Protein AF-A0A1Y1MGU6-F1 (afdb_monomer)

Sequence (145 aa):
DRLLHSDASDPLSEHLVSMKGKQWKDARLQLSPAFTKMKMKMMFPTICKYTDELLYILHRRETNEVDIHELLARAAIDMFGSCALGLECSSLKDPNSKIAHCIKQFFHSSSFLDLFIRLISVTCPNLLAKMKLRSIPKPVADFFL

Nearest PDB structures (foldseek):
  5veu-assembly5_E  TM=7.705E-01  e=1.290E-03  Homo sapiens
  5jqu-assembly1_B  TM=5.961E-01  e=3.628E-02  Priestia megaterium NBRC 15308 = ATCC 14581
  4y8w-assembly2_B  TM=6.799E-01  e=1.764E+00  Homo sapiens
  2z36-assembly1_A  TM=6.574E-01  e=2.886E+00  Nonomuraea recticatena

Foldseek 3Di:
DAQFADAPLAPVSPDLRHDDDPVNVVVCVVCVVCVDPVNVVVLVVLLVVLVVVLVVVVVPDPDPDDPPVLLVLQSVQQSCCCSPVVDRQVCNVPVVRLSSVLVCQQVDDPDPVLVVLSVCSRVPVVVCNVVSDYNGDPSNVVVVD

Secondary structure (DSSP, 8-state):
--S----TT-GGG-STTT--HHHHHHHHHHHGGGGSHHHHHHHHHHHHHHHHHHHHHHHT-S-S---HHHHHHHHHHHHHIIIII-----TTT-TT-HHHHHHHHHH---SHHHHHHHHHHHH-HHHHHHHT--SS-HHHHHHH-

pLDDT: mean 85.81, std 7.72, range [60.5, 96.69]

Solvent-accessible surface area (backbone atoms only — not comparable to full-atom values): 8511 Å² total; per-residue (Å²): 144,64,69,44,56,59,40,94,81,27,77,82,40,65,38,78,77,26,47,57,74,66,65,24,52,56,56,46,64,70,52,50,72,68,70,33,73,67,48,49,59,69,41,44,63,55,48,49,54,46,51,53,51,50,50,53,55,60,75,66,50,91,62,95,76,74,67,60,68,63,52,50,50,22,38,50,50,29,38,45,31,36,69,78,69,70,36,86,60,53,24,67,82,37,88,80,24,68,66,54,53,38,52,49,54,72,73,46,67,91,41,73,66,53,47,50,46,47,51,38,40,53,75,43,46,72,57,39,61,72,68,64,61,63,78,68,58,64,75,48,49,68,72,80,108

Mean predicted aligned error: 6.32 Å

Organism: Photinus pyralis (NCBI:txid7054)

InterPro domains:
  IPR001128 Cytochrome P450 [PF00067] (9-135)
  IPR002402 Cytochrome P450, E-class, group II [PR00464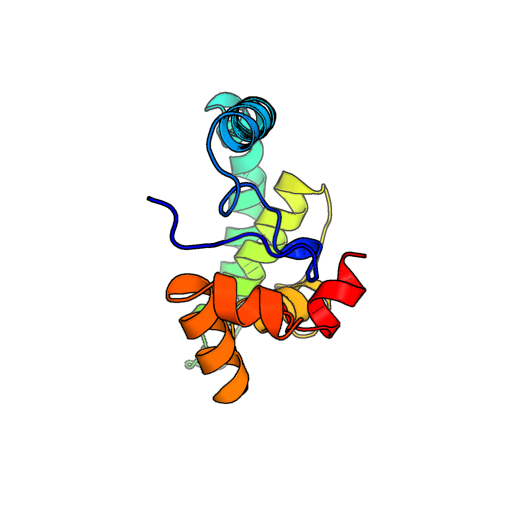] (21-41)
  IPR002402 Cytochrome P450, E-class, group II [PR00464] (74-92)
  IPR036396 Cytochrome P450 superfamily [G3DSA:1.10.630.10] (2-145)
  IPR036396 Cytochrome P450 superfamily [SSF48264] (10-134)
  IPR050476 Insect Cytochrome P450 Detoxification [PTHR24292] (6-144)

Radius of gyration: 18.16 Å; Cα contacts (8 Å, |Δi|>4): 121; chains: 1; bounding box: 45×30×48 Å

Structure (mmCIF, N/CA/C/O backbone):
data_AF-A0A1Y1MGU6-F1
#
_entry.id   AF-A0A1Y1MGU6-F1
#
loop_
_atom_site.group_PDB
_atom_site.id
_atom_site.type_symbol
_atom_site.label_atom_id
_atom_site.label_alt_id
_atom_site.label_comp_id
_atom_site.label_asym_id
_atom_site.label_entity_id
_atom_site.label_seq_id
_atom_site.pdbx_PDB_ins_code
_atom_site.Cartn_x
_atom_site.Cartn_y
_atom_site.Cartn_z
_atom_site.occupancy
_atom_site.B_iso_or_equiv
_atom_site.auth_seq_id
_atom_site.auth_comp_id
_atom_site.auth_asym_id
_atom_site.auth_atom_id
_atom_site.pdbx_PDB_model_num
ATOM 1 N N . ASP A 1 1 ? -20.078 8.573 8.459 1.00 60.50 1 ASP A N 1
ATOM 2 C CA . ASP A 1 1 ? -18.691 9.052 8.260 1.00 60.50 1 ASP A CA 1
ATOM 3 C C . ASP A 1 1 ? -17.657 8.034 7.798 1.00 60.50 1 ASP A C 1
ATOM 5 O O . ASP A 1 1 ? -16.566 8.453 7.439 1.00 60.50 1 ASP A O 1
ATOM 9 N N . ARG A 1 2 ? -17.938 6.724 7.742 1.00 67.12 2 ARG A N 1
ATOM 10 C CA . ARG A 1 2 ? -17.016 5.748 7.128 1.00 67.12 2 ARG A CA 1
ATOM 11 C C . ARG A 1 2 ? -17.731 4.994 6.025 1.00 67.12 2 ARG A C 1
ATOM 13 O O . ARG A 1 2 ? -18.830 4.520 6.278 1.00 67.12 2 ARG A O 1
ATOM 20 N N . LEU A 1 3 ? -17.104 4.921 4.852 1.00 69.62 3 LEU A N 1
ATOM 21 C CA . LEU A 1 3 ? -17.640 4.247 3.665 1.00 69.62 3 LEU A CA 1
ATOM 22 C C . LEU A 1 3 ? -17.641 2.717 3.817 1.00 69.62 3 LEU A C 1
ATOM 24 O O . LEU A 1 3 ? -18.520 2.060 3.284 1.00 69.62 3 LEU A O 1
ATOM 28 N N . LEU A 1 4 ? -16.684 2.150 4.560 1.00 78.06 4 LEU A N 1
ATOM 29 C CA . LEU A 1 4 ? -16.570 0.705 4.773 1.00 78.06 4 LEU A CA 1
ATOM 30 C C . LEU A 1 4 ? -17.090 0.303 6.157 1.00 78.06 4 LEU A C 1
ATOM 32 O O . LEU A 1 4 ? -16.867 1.007 7.148 1.00 78.06 4 LEU A O 1
ATOM 36 N N . HIS A 1 5 ? -17.757 -0.847 6.216 1.00 78.44 5 HIS A N 1
ATOM 37 C CA . HIS A 1 5 ? -18.347 -1.420 7.422 1.00 78.44 5 HIS A CA 1
ATOM 38 C C . HIS A 1 5 ? -17.716 -2.782 7.734 1.00 78.44 5 HIS A C 1
ATOM 40 O O . HIS A 1 5 ? -17.408 -3.536 6.818 1.00 78.44 5 HIS A O 1
ATOM 46 N N . SER A 1 6 ? -17.517 -3.066 9.024 1.00 78.06 6 SER A N 1
ATOM 47 C CA . SER A 1 6 ? -17.100 -4.390 9.503 1.00 78.06 6 SER A CA 1
ATOM 48 C C . SER A 1 6 ? -18.322 -5.306 9.613 1.00 78.06 6 SER A C 1
ATOM 50 O O . SER A 1 6 ? -19.384 -4.867 10.070 1.00 78.06 6 SER A O 1
ATOM 52 N N . ASP A 1 7 ? -18.162 -6.553 9.185 1.00 76.81 7 ASP A N 1
ATOM 53 C CA . ASP A 1 7 ? -19.134 -7.639 9.264 1.00 76.81 7 ASP A CA 1
ATOM 54 C C . ASP A 1 7 ? -18.514 -8.804 10.047 1.00 76.81 7 ASP A C 1
ATOM 56 O O . ASP A 1 7 ? -17.469 -9.335 9.681 1.00 76.81 7 ASP A O 1
ATOM 60 N N . ALA A 1 8 ? -19.183 -9.246 11.113 1.00 75.44 8 ALA A N 1
ATOM 61 C CA . ALA A 1 8 ? -18.712 -10.348 11.952 1.00 75.44 8 ALA A CA 1
ATOM 62 C C . ALA A 1 8 ? -18.589 -11.690 11.198 1.00 75.44 8 ALA A C 1
ATOM 64 O O . ALA A 1 8 ? -17.894 -12.594 11.660 1.00 75.44 8 ALA A O 1
ATOM 65 N N . SER A 1 9 ? -19.269 -11.847 10.058 1.00 76.06 9 SER A N 1
ATOM 66 C CA . SER A 1 9 ? -19.172 -13.036 9.201 1.00 76.06 9 SER A CA 1
ATOM 67 C C . SER A 1 9 ? -17.959 -13.028 8.252 1.00 76.06 9 SER A C 1
ATOM 69 O O . SER A 1 9 ? -17.650 -14.061 7.640 1.00 76.06 9 SER A O 1
ATOM 71 N N . ASP A 1 10 ? -17.250 -11.896 8.166 1.00 80.12 10 ASP A N 1
ATOM 72 C CA . ASP A 1 10 ? -16.070 -11.675 7.329 1.00 80.12 10 ASP A CA 1
ATOM 73 C C . ASP A 1 10 ? -14.908 -11.106 8.175 1.00 80.12 10 ASP A C 1
ATOM 75 O O . ASP A 1 10 ? -14.802 -9.888 8.343 1.00 80.12 10 ASP A O 1
ATOM 79 N N . PRO A 1 11 ? -14.016 -11.962 8.714 1.00 82.19 11 PRO A N 1
ATOM 80 C CA . PRO A 1 11 ? -12.959 -11.538 9.637 1.00 82.19 11 PRO A CA 1
ATOM 81 C C . PRO A 1 11 ? -12.015 -10.467 9.075 1.00 82.19 11 PRO A C 1
ATOM 83 O O . PRO A 1 11 ? -11.516 -9.632 9.823 1.00 82.19 11 PRO A O 1
ATOM 86 N N . LEU A 1 12 ? -11.784 -10.456 7.758 1.00 86.00 12 LEU A N 1
ATOM 87 C CA . LEU A 1 12 ? -10.896 -9.479 7.120 1.00 86.00 12 LEU A CA 1
ATOM 88 C C . LEU A 1 12 ? -11.571 -8.122 6.869 1.00 86.00 12 LEU A C 1
ATOM 90 O O . LEU A 1 12 ? -10.894 -7.155 6.512 1.00 86.00 12 LEU A O 1
ATOM 94 N N . SER A 1 13 ? -12.890 -8.025 7.062 1.00 85.06 13 SER A N 1
ATOM 95 C CA . SER A 1 13 ? -13.621 -6.758 6.952 1.00 85.06 13 SER A CA 1
ATOM 96 C C . SER A 1 13 ? -13.328 -5.808 8.120 1.00 85.06 13 SER A C 1
ATOM 98 O O . SER A 1 13 ? -13.554 -4.596 8.016 1.00 85.06 13 SER A O 1
ATOM 100 N N . GLU A 1 14 ? -12.786 -6.326 9.227 1.00 87.50 14 GLU A N 1
ATOM 101 C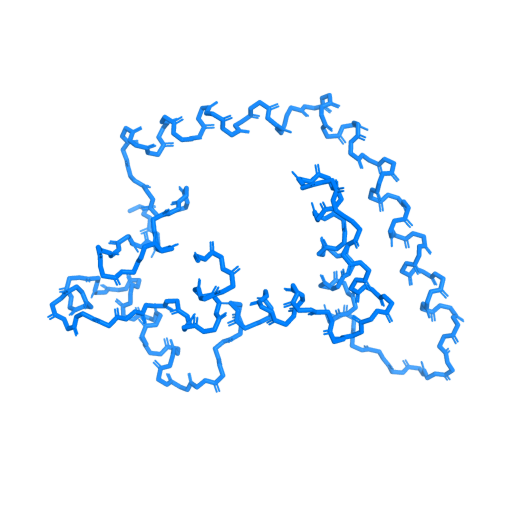 CA . GLU A 1 14 ? -12.379 -5.542 10.386 1.00 87.50 14 GLU A CA 1
ATOM 102 C C . GLU A 1 14 ? -10.934 -5.046 10.238 1.00 87.50 14 GLU A C 1
ATOM 104 O O . GLU A 1 14 ? -9.969 -5.646 10.701 1.00 87.50 14 GLU A O 1
ATOM 109 N N . HIS A 1 15 ? -10.781 -3.893 9.594 1.00 88.06 15 HIS A N 1
ATOM 110 C CA . HIS A 1 15 ? -9.490 -3.247 9.382 1.00 88.06 15 HIS A CA 1
ATOM 111 C C . HIS A 1 15 ? -9.574 -1.750 9.694 1.00 88.06 15 HIS A C 1
ATOM 113 O O . HIS A 1 15 ? -10.658 -1.166 9.766 1.00 88.06 15 HIS A O 1
ATOM 119 N N . LEU A 1 16 ? -8.428 -1.070 9.807 1.00 90.00 16 LEU A N 1
ATOM 120 C CA . LEU A 1 16 ? -8.354 0.330 10.253 1.00 90.00 16 LEU A CA 1
ATOM 121 C C . LEU A 1 16 ? -9.316 1.283 9.516 1.00 90.00 16 LEU A C 1
ATOM 123 O O . LEU A 1 16 ? -9.822 2.232 10.117 1.00 90.00 16 LEU A O 1
ATOM 127 N N . VAL A 1 17 ? -9.580 1.045 8.228 1.00 88.00 17 VAL A N 1
ATOM 128 C CA . VAL A 1 17 ? -10.479 1.881 7.415 1.00 88.00 17 VAL A CA 1
ATOM 129 C C . VAL A 1 17 ? -11.962 1.695 7.783 1.00 88.00 17 VAL A C 1
ATOM 131 O O . VAL A 1 17 ? -12.710 2.670 7.723 1.00 88.00 17 VAL A O 1
ATOM 134 N N . SER A 1 18 ? -12.393 0.516 8.244 1.00 87.69 18 SER A N 1
ATOM 135 C CA . SER A 1 18 ? -13.795 0.208 8.583 1.00 87.69 18 SER A CA 1
ATOM 136 C C . SER A 1 18 ? -14.129 0.443 10.063 1.00 87.69 18 SER A C 1
ATOM 138 O O . SER A 1 18 ? -15.270 0.780 10.389 1.00 87.69 18 SER A O 1
ATOM 140 N N . MET A 1 19 ? -13.137 0.341 10.958 1.00 89.69 19 MET A N 1
ATOM 141 C CA . MET A 1 19 ? -13.295 0.584 12.401 1.00 89.69 19 MET A CA 1
ATOM 142 C C . MET A 1 19 ? -13.828 1.992 12.719 1.00 89.69 19 MET A C 1
ATOM 144 O O . MET A 1 19 ? -13.587 2.958 11.988 1.00 89.69 19 MET A O 1
ATOM 148 N N . LYS A 1 20 ? -14.524 2.138 13.854 1.00 86.56 20 LYS A N 1
ATOM 149 C CA . LYS A 1 20 ? -15.159 3.401 14.279 1.00 86.56 20 LYS A CA 1
ATOM 150 C C . LYS A 1 20 ? -14.794 3.777 15.715 1.00 86.56 20 LYS A C 1
ATOM 152 O O . LYS A 1 20 ? -14.364 2.945 16.509 1.00 86.56 20 LYS A O 1
ATOM 157 N N . GLY A 1 21 ? -14.974 5.057 16.043 1.00 89.69 21 GLY A N 1
ATOM 158 C CA . GLY A 1 21 ? -14.837 5.580 17.403 1.00 89.69 21 GLY A CA 1
ATOM 159 C C . GLY A 1 21 ? -13.490 5.253 18.053 1.00 89.69 21 GLY A C 1
ATOM 160 O O . GLY A 1 21 ? -12.430 5.481 17.465 1.00 89.69 21 GLY A O 1
ATOM 161 N N . LYS A 1 22 ? -13.546 4.724 19.281 1.00 93.00 22 LYS A N 1
ATOM 162 C CA . LYS A 1 22 ? -12.366 4.410 20.096 1.00 93.00 22 LYS A CA 1
ATOM 163 C C . LYS A 1 22 ? -11.482 3.327 19.468 1.00 93.00 22 LYS A C 1
ATOM 165 O O . LYS A 1 22 ? -10.280 3.533 19.395 1.00 93.00 22 LYS A O 1
ATOM 170 N N . GLN A 1 23 ? -12.064 2.253 18.928 1.00 90.62 23 GLN A N 1
ATOM 171 C CA . GLN A 1 23 ? -11.305 1.167 18.285 1.00 90.62 23 GLN A CA 1
ATOM 172 C C . GLN A 1 23 ? -10.420 1.685 17.149 1.00 90.62 23 GLN A C 1
ATOM 174 O O . GLN A 1 23 ? -9.232 1.383 17.088 1.00 90.62 23 GLN A O 1
ATOM 179 N N . TRP A 1 24 ? -10.974 2.542 16.284 1.00 92.38 24 TRP A N 1
ATOM 180 C CA . TRP A 1 24 ? -10.172 3.174 15.240 1.00 92.38 24 TRP A CA 1
ATOM 181 C C . TRP A 1 24 ? -9.065 4.058 15.812 1.00 92.38 24 TRP A C 1
ATOM 183 O O . TRP A 1 24 ? -7.952 4.053 15.287 1.00 92.38 24 TRP A O 1
ATOM 193 N N . LYS A 1 25 ? -9.374 4.857 16.842 1.00 93.81 25 LYS A N 1
ATOM 194 C CA . LYS A 1 25 ? -8.396 5.763 17.450 1.00 93.81 25 LYS A CA 1
ATOM 195 C C . LYS A 1 25 ? -7.218 4.967 18.009 1.00 93.81 25 LYS A C 1
ATOM 197 O O . LYS A 1 25 ? -6.075 5.322 17.730 1.00 93.81 25 LYS A O 1
ATOM 202 N N . ASP A 1 26 ? -7.505 3.881 18.715 1.00 94.81 26 ASP A N 1
ATOM 203 C CA . ASP A 1 26 ? -6.505 3.006 19.322 1.00 94.81 26 ASP A CA 1
ATOM 204 C C . ASP A 1 26 ? -5.653 2.320 18.238 1.00 94.81 26 ASP A C 1
ATOM 206 O O . ASP A 1 26 ? -4.425 2.428 18.259 1.00 94.81 26 ASP A O 1
ATOM 210 N N . ALA A 1 27 ? -6.278 1.737 17.209 1.00 93.31 27 ALA A N 1
ATOM 211 C CA . ALA A 1 27 ? -5.560 1.121 16.089 1.00 93.31 27 ALA A CA 1
ATOM 212 C C . ALA A 1 27 ? -4.717 2.139 15.290 1.00 93.31 27 ALA A C 1
ATOM 214 O O . ALA A 1 27 ? -3.582 1.863 14.892 1.00 93.31 27 ALA A O 1
ATOM 215 N N . ARG A 1 28 ? -5.223 3.363 15.084 1.00 94.12 28 ARG A N 1
ATOM 216 C CA . ARG A 1 28 ? -4.476 4.427 14.395 1.00 94.12 28 ARG A CA 1
ATOM 217 C C . ARG A 1 28 ? -3.271 4.888 15.206 1.00 94.12 28 ARG A C 1
ATOM 219 O O . ARG A 1 28 ? -2.227 5.162 14.613 1.00 94.12 28 ARG A O 1
ATOM 226 N N . LEU A 1 29 ? -3.407 5.003 16.526 1.00 96.06 29 LEU A N 1
ATOM 227 C CA . LEU A 1 29 ? -2.302 5.373 17.412 1.00 96.06 29 LEU A CA 1
ATOM 228 C C . LEU A 1 29 ? -1.165 4.349 17.348 1.00 96.06 29 LEU A C 1
ATOM 230 O O . LEU A 1 29 ? -0.005 4.748 17.374 1.00 96.06 29 LEU A O 1
ATOM 234 N N . GLN A 1 30 ? -1.485 3.065 17.183 1.00 94.50 30 GLN A N 1
ATOM 235 C CA . GLN A 1 30 ? -0.482 2.013 17.005 1.00 94.50 30 GLN A CA 1
ATOM 236 C C . GLN A 1 30 ? 0.223 2.080 15.643 1.00 94.50 30 GLN A C 1
ATOM 238 O O . GLN A 1 30 ? 1.430 1.862 15.573 1.00 94.50 30 GLN A O 1
ATOM 243 N N . LEU A 1 31 ? -0.496 2.413 14.565 1.00 92.75 31 LEU A N 1
ATOM 244 C CA . LEU A 1 31 ? 0.077 2.433 13.214 1.00 92.75 31 LEU A CA 1
ATOM 245 C C . LEU A 1 31 ? 0.852 3.725 12.895 1.00 92.75 31 LEU A C 1
ATOM 247 O O . LEU A 1 31 ? 1.848 3.698 12.174 1.00 92.75 31 LEU A O 1
ATOM 251 N N . SER A 1 32 ? 0.417 4.869 13.431 1.00 94.56 32 SER A N 1
ATOM 252 C CA . SER A 1 32 ? 0.975 6.193 13.096 1.00 94.56 32 SER A CA 1
ATOM 253 C C . SER A 1 32 ? 2.506 6.320 13.256 1.00 94.56 32 SER A C 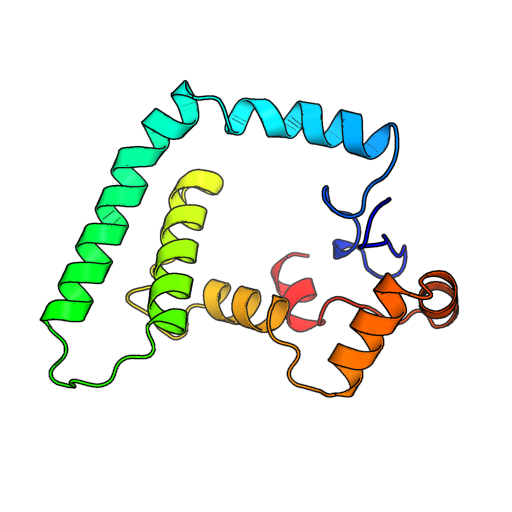1
ATOM 255 O O . SER A 1 32 ? 3.122 6.960 12.399 1.00 94.56 32 SER A O 1
ATOM 257 N N . PRO A 1 33 ? 3.167 5.714 14.267 1.00 94.25 33 PRO A N 1
ATOM 258 C CA . PRO A 1 33 ? 4.623 5.782 14.422 1.00 94.25 33 PRO A CA 1
ATOM 259 C C . PRO A 1 33 ? 5.421 5.201 13.243 1.00 94.25 33 PRO A C 1
ATOM 261 O O . PRO A 1 33 ? 6.545 5.646 12.986 1.00 94.25 33 PRO A O 1
ATOM 264 N N . ALA A 1 34 ? 4.848 4.256 12.489 1.00 91.81 34 ALA A N 1
ATOM 265 C CA . ALA A 1 34 ? 5.487 3.691 11.299 1.00 91.81 34 ALA A CA 1
ATOM 266 C C . ALA A 1 34 ? 5.592 4.705 10.142 1.00 91.81 34 ALA A C 1
ATOM 268 O O . ALA A 1 34 ? 6.449 4.558 9.274 1.00 91.81 34 ALA A O 1
ATOM 269 N N . PHE A 1 35 ? 4.783 5.771 10.166 1.00 93.06 35 PHE A N 1
ATOM 270 C CA . PHE A 1 35 ? 4.682 6.768 9.097 1.00 93.06 35 PHE A CA 1
ATOM 271 C C . PHE A 1 35 ? 5.295 8.130 9.462 1.00 93.06 35 PHE A C 1
ATOM 273 O O . PHE A 1 35 ? 4.969 9.158 8.868 1.00 93.06 35 PHE A O 1
ATOM 280 N N . THR A 1 36 ? 6.201 8.173 10.443 1.00 96.38 36 THR A N 1
ATOM 281 C CA . THR A 1 36 ? 6.934 9.408 10.770 1.00 96.38 36 THR A CA 1
ATOM 282 C C . THR A 1 36 ? 7.854 9.834 9.622 1.00 96.38 36 THR A C 1
ATOM 284 O O . THR A 1 36 ? 8.339 9.003 8.856 1.00 96.38 36 THR A O 1
ATOM 287 N N . LYS A 1 37 ? 8.177 11.134 9.540 1.00 96.69 37 LYS A N 1
ATOM 288 C CA . LYS A 1 37 ? 9.110 11.674 8.528 1.00 96.69 37 LYS A CA 1
ATOM 289 C C . LYS A 1 37 ? 10.437 10.907 8.482 1.00 96.69 37 LYS A C 1
ATOM 291 O O . LYS A 1 37 ? 10.957 10.640 7.406 1.00 96.69 37 LYS A O 1
ATOM 296 N N . MET A 1 38 ? 10.964 10.535 9.651 1.00 96.31 38 MET A N 1
ATOM 297 C CA . MET A 1 38 ? 12.202 9.762 9.758 1.00 96.31 38 MET A CA 1
ATOM 298 C C . MET A 1 38 ? 12.047 8.364 9.147 1.00 96.31 38 MET A C 1
ATOM 300 O O . MET A 1 38 ? 12.881 7.960 8.343 1.00 96.31 38 MET A O 1
ATOM 304 N N . LYS A 1 39 ? 10.969 7.642 9.480 1.00 94.88 39 LYS A N 1
ATOM 305 C CA . LYS A 1 39 ? 10.704 6.308 8.921 1.00 94.88 39 LYS A CA 1
ATOM 306 C C . LYS A 1 39 ? 10.473 6.360 7.412 1.00 94.88 39 LYS A C 1
ATOM 308 O O . LYS A 1 39 ? 11.051 5.553 6.696 1.00 94.88 39 LYS A O 1
ATOM 313 N N . MET A 1 40 ? 9.752 7.367 6.922 1.00 95.94 40 MET A N 1
ATOM 314 C CA . MET A 1 40 ? 9.593 7.603 5.482 1.00 95.94 40 MET A CA 1
ATOM 315 C C . MET A 1 40 ? 10.936 7.840 4.787 1.00 95.94 40 MET A C 1
ATOM 317 O O . MET A 1 40 ? 11.204 7.259 3.739 1.00 95.94 40 MET A O 1
ATOM 321 N N . LYS A 1 41 ? 11.828 8.630 5.398 1.00 96.62 41 LYS A N 1
ATOM 322 C CA . LYS A 1 41 ? 13.183 8.838 4.869 1.00 96.62 41 LYS A CA 1
ATOM 323 C C . LYS A 1 41 ? 14.002 7.541 4.842 1.00 96.62 41 LYS A C 1
ATOM 325 O O . LYS A 1 41 ? 14.772 7.346 3.911 1.00 96.62 41 LYS A O 1
ATOM 330 N N . MET A 1 42 ? 13.824 6.653 5.821 1.00 94.88 42 MET A N 1
ATOM 331 C CA . MET A 1 42 ? 14.470 5.332 5.836 1.00 94.88 42 MET A CA 1
ATOM 332 C C . MET A 1 42 ? 13.932 4.388 4.749 1.00 94.88 42 MET A C 1
ATOM 334 O O . MET A 1 42 ? 14.686 3.554 4.266 1.00 94.88 42 MET A O 1
ATOM 338 N N . MET A 1 43 ? 12.663 4.521 4.349 1.00 96.12 43 MET A N 1
ATOM 339 C CA . MET A 1 43 ? 12.053 3.726 3.269 1.00 96.12 43 MET A CA 1
ATOM 340 C C . MET A 1 43 ? 12.457 4.212 1.867 1.00 96.12 43 MET A C 1
ATOM 342 O O . MET A 1 43 ? 12.401 3.449 0.907 1.00 96.12 43 MET A O 1
ATOM 346 N N . PHE A 1 44 ? 12.873 5.476 1.736 1.00 96.12 44 PHE A N 1
ATOM 347 C CA . PHE A 1 44 ? 13.177 6.108 0.449 1.00 96.12 44 PHE A CA 1
ATOM 348 C C . PHE A 1 44 ? 14.182 5.331 -0.428 1.00 96.12 44 PHE A C 1
ATOM 350 O O . PHE A 1 44 ? 13.875 5.132 -1.602 1.00 96.12 44 PHE A O 1
ATOM 357 N N . PRO A 1 45 ? 15.320 4.815 0.086 1.00 95.88 45 PRO A N 1
ATOM 358 C CA . PRO A 1 45 ?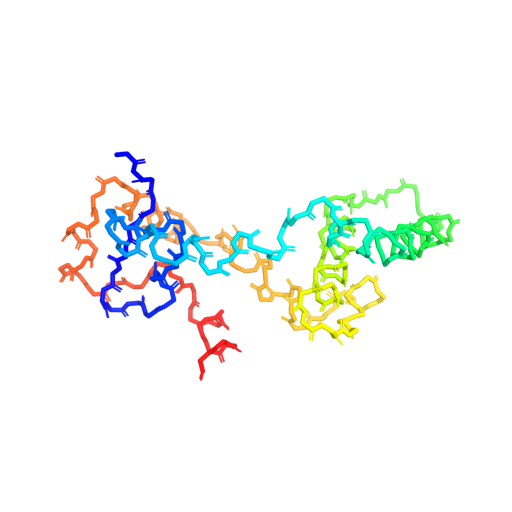 16.250 4.032 -0.731 1.00 95.88 45 PRO A CA 1
ATOM 359 C C . PRO A 1 45 ? 15.612 2.778 -1.343 1.00 95.88 45 PRO A C 1
ATOM 361 O O . PRO A 1 45 ? 15.892 2.446 -2.493 1.00 95.88 45 PRO A O 1
ATOM 364 N N . THR A 1 46 ? 14.721 2.108 -0.607 1.00 94.69 46 THR A N 1
ATOM 365 C CA . THR A 1 46 ? 13.974 0.943 -1.100 1.00 94.69 46 THR A CA 1
ATOM 366 C C . THR A 1 46 ? 13.032 1.334 -2.236 1.00 94.69 46 THR A C 1
ATOM 368 O O . THR A 1 46 ? 12.959 0.635 -3.243 1.00 94.69 46 THR A O 1
ATOM 371 N N . ILE A 1 47 ? 12.347 2.474 -2.114 1.00 94.88 47 ILE A N 1
ATOM 372 C CA . ILE A 1 47 ? 11.479 2.998 -3.178 1.00 94.88 47 ILE A CA 1
ATOM 373 C C . ILE A 1 47 ? 12.303 3.304 -4.437 1.00 94.88 47 ILE A C 1
ATOM 375 O O . ILE A 1 47 ? 11.903 2.911 -5.533 1.00 94.88 47 ILE A O 1
ATOM 379 N N . CYS A 1 48 ? 13.473 3.938 -4.294 1.00 96.50 48 CYS A N 1
ATOM 380 C CA . CYS A 1 48 ? 14.375 4.189 -5.421 1.00 96.50 48 CYS A CA 1
ATOM 381 C C . CYS A 1 48 ? 14.834 2.887 -6.087 1.00 96.50 48 CYS A C 1
ATOM 383 O O . CYS A 1 48 ? 14.678 2.762 -7.296 1.00 96.50 48 CYS A O 1
ATOM 385 N N . LYS A 1 49 ? 15.283 1.885 -5.311 1.00 94.94 49 LYS A N 1
ATOM 386 C CA . LYS A 1 49 ? 15.701 0.564 -5.828 1.00 94.94 49 LYS A CA 1
ATOM 387 C C . LYS A 1 49 ? 14.659 -0.031 -6.783 1.00 94.94 49 LYS A C 1
ATOM 389 O O . LYS A 1 49 ? 14.996 -0.409 -7.901 1.00 94.94 49 LYS A O 1
ATOM 394 N N . TYR A 1 50 ? 13.397 -0.104 -6.359 1.00 94.88 50 TYR A N 1
ATOM 395 C CA . TYR A 1 50 ? 12.336 -0.686 -7.192 1.00 94.88 50 TYR A CA 1
ATOM 396 C C . TYR A 1 50 ? 11.895 0.232 -8.338 1.00 94.88 50 TYR A C 1
ATOM 398 O O . TYR A 1 50 ? 11.419 -0.257 -9.360 1.00 94.88 50 TYR A O 1
ATOM 406 N N . THR A 1 51 ? 12.072 1.548 -8.201 1.00 95.06 51 THR A N 1
ATOM 407 C CA . THR A 1 51 ? 11.843 2.497 -9.302 1.00 95.06 51 THR A CA 1
ATOM 408 C C . THR A 1 51 ? 12.895 2.318 -10.399 1.00 95.06 51 THR A C 1
ATOM 410 O O . THR A 1 51 ? 12.547 2.262 -11.576 1.00 95.06 51 THR A O 1
ATOM 413 N N . ASP A 1 52 ? 14.165 2.151 -10.033 1.00 95.56 52 ASP A N 1
ATOM 414 C CA . ASP A 1 52 ? 15.247 1.887 -10.986 1.00 95.56 52 ASP A CA 1
ATOM 415 C C . ASP A 1 52 ? 15.048 0.534 -11.686 1.00 95.56 52 ASP A C 1
ATOM 417 O O . ASP A 1 52 ? 15.225 0.421 -12.900 1.00 95.56 52 ASP A O 1
ATOM 421 N N . GLU A 1 53 ? 14.606 -0.487 -10.947 1.00 93.50 53 GLU A N 1
ATOM 422 C CA . GLU A 1 53 ? 14.272 -1.797 -11.512 1.00 93.50 53 GLU A CA 1
ATOM 423 C C . GLU A 1 53 ? 13.096 -1.724 -12.502 1.00 93.50 53 GLU A C 1
ATOM 425 O O . GLU A 1 53 ? 13.141 -2.323 -13.581 1.00 93.50 53 GLU A O 1
ATOM 430 N N . LEU A 1 54 ? 12.069 -0.937 -12.172 1.00 94.25 54 LEU A N 1
ATOM 431 C CA . LEU A 1 54 ? 1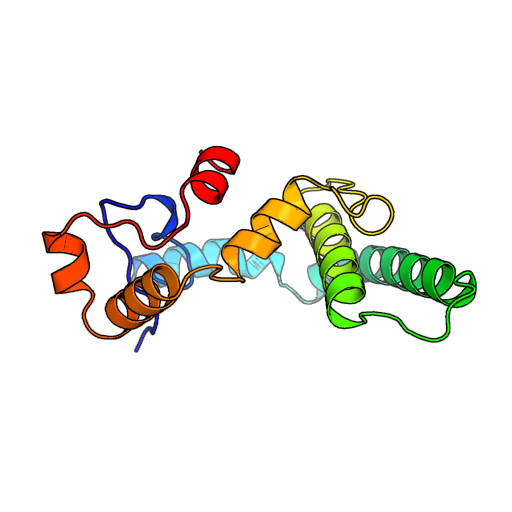0.938 -0.652 -13.051 1.00 94.25 54 LEU A CA 1
ATOM 432 C C . LEU A 1 54 ? 11.397 0.001 -14.360 1.00 94.25 54 LEU A C 1
ATOM 434 O O . LEU A 1 54 ? 11.009 -0.452 -15.440 1.00 94.25 54 LEU A O 1
ATOM 438 N N . LEU A 1 55 ? 12.243 1.031 -14.277 1.00 93.44 55 LEU A N 1
ATOM 439 C CA . LEU A 1 55 ? 12.791 1.716 -15.45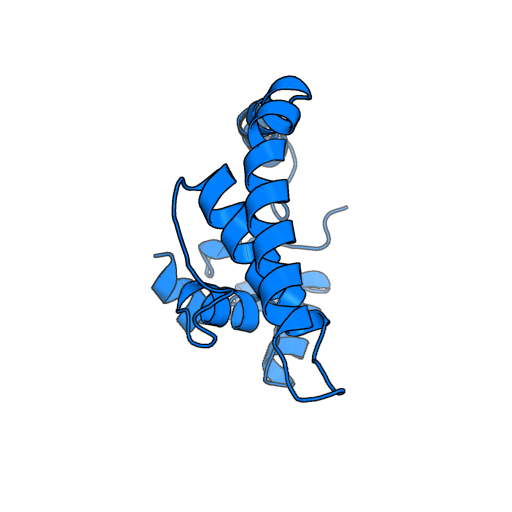0 1.00 93.44 55 LEU A CA 1
ATOM 440 C C . LEU A 1 55 ? 13.669 0.788 -16.291 1.00 93.44 55 LEU A C 1
ATOM 442 O O . LEU A 1 55 ? 13.592 0.811 -17.518 1.00 93.44 55 LEU A O 1
ATOM 446 N N . TYR A 1 56 ? 14.472 -0.061 -15.653 1.00 92.50 56 TYR A N 1
ATOM 447 C CA . TYR A 1 56 ? 15.292 -1.052 -16.346 1.00 92.50 56 TYR A CA 1
ATOM 448 C C . TYR A 1 56 ? 14.446 -2.035 -17.167 1.00 92.50 56 TYR A C 1
ATOM 450 O O . TYR A 1 56 ? 14.764 -2.304 -18.328 1.00 92.50 56 TYR A O 1
ATOM 458 N N . ILE A 1 57 ? 13.351 -2.544 -16.596 1.00 90.00 57 ILE A N 1
ATOM 459 C CA . ILE A 1 57 ? 12.422 -3.436 -17.306 1.00 90.00 57 ILE A CA 1
ATOM 460 C C . ILE A 1 57 ? 11.735 -2.697 -18.455 1.00 90.00 57 ILE A C 1
ATOM 462 O O . ILE A 1 57 ? 11.583 -3.264 -19.538 1.00 90.00 57 ILE A O 1
ATOM 466 N N . LEU A 1 58 ? 11.347 -1.438 -18.240 1.00 90.31 58 LEU A N 1
ATOM 467 C CA . LEU A 1 58 ? 10.682 -0.631 -19.258 1.00 90.31 58 LEU A CA 1
ATOM 468 C C . LEU A 1 58 ? 11.600 -0.358 -20.458 1.00 90.31 58 LEU A C 1
ATOM 470 O O . LEU A 1 58 ? 11.181 -0.560 -21.593 1.00 90.31 58 LEU A O 1
ATOM 474 N N . HIS A 1 59 ? 12.862 0.011 -20.221 1.00 90.12 59 HIS A N 1
ATOM 475 C CA . HIS A 1 59 ? 13.842 0.262 -21.287 1.00 90.12 59 HIS A CA 1
ATOM 476 C C . HIS A 1 59 ? 14.235 -0.989 -22.081 1.00 90.12 59 HIS A C 1
ATOM 478 O O . HIS A 1 59 ? 14.719 -0.873 -23.203 1.00 90.12 59 HIS A O 1
ATOM 484 N N . ARG A 1 60 ? 14.069 -2.182 -21.503 1.00 88.38 60 ARG A N 1
ATOM 485 C CA . ARG A 1 60 ? 14.403 -3.457 -22.155 1.00 88.38 60 ARG A CA 1
ATOM 486 C C . ARG A 1 60 ? 13.251 -4.089 -22.923 1.00 88.38 60 ARG A C 1
ATOM 488 O O . ARG A 1 60 ? 13.463 -5.113 -23.570 1.00 88.38 60 ARG A O 1
ATOM 495 N N . ARG A 1 61 ? 12.040 -3.541 -22.836 1.00 84.75 61 ARG A N 1
ATOM 496 C CA . ARG A 1 61 ? 10.925 -4.056 -23.629 1.00 84.75 61 ARG A CA 1
ATOM 497 C C . ARG A 1 61 ? 11.121 -3.706 -25.098 1.00 84.75 61 ARG A C 1
ATOM 499 O O . ARG A 1 61 ? 11.404 -2.570 -25.446 1.00 84.75 61 ARG A O 1
ATOM 506 N N . GLU A 1 62 ? 10.899 -4.700 -25.947 1.00 79.75 62 GLU A N 1
ATOM 507 C CA . GLU A 1 62 ? 10.904 -4.543 -27.405 1.00 79.75 62 GLU A CA 1
ATOM 508 C C . GLU A 1 62 ? 9.574 -3.969 -27.928 1.00 79.75 62 GLU A C 1
ATOM 510 O O . GLU A 1 62 ? 9.498 -3.465 -29.044 1.00 79.75 62 GLU A O 1
ATOM 515 N N . THR A 1 63 ? 8.511 -4.037 -27.119 1.00 82.56 63 THR A N 1
ATOM 516 C CA . THR A 1 63 ? 7.163 -3.586 -27.476 1.00 82.56 63 THR A CA 1
ATOM 517 C C . THR A 1 63 ? 6.920 -2.141 -27.051 1.00 82.56 63 THR A C 1
ATOM 519 O O . THR A 1 63 ? 7.148 -1.789 -25.895 1.00 82.56 63 THR A O 1
ATOM 522 N N . ASN A 1 64 ? 6.334 -1.336 -27.941 1.00 78.38 64 ASN A N 1
ATOM 523 C CA . ASN A 1 64 ? 5.927 0.042 -27.629 1.00 78.38 64 ASN A CA 1
ATOM 524 C C . ASN A 1 64 ? 4.659 0.126 -26.758 1.00 78.38 64 ASN A C 1
ATOM 526 O O . ASN A 1 64 ? 4.377 1.174 -26.182 1.00 78.38 64 ASN A O 1
ATOM 530 N N . GLU A 1 65 ? 3.894 -0.962 -26.651 1.00 86.38 65 GLU A N 1
ATOM 531 C CA . GLU A 1 65 ? 2.677 -1.022 -25.840 1.00 86.38 65 GLU A CA 1
ATOM 532 C C . GLU A 1 65 ? 2.956 -1.682 -24.489 1.00 86.38 65 GLU A C 1
ATOM 534 O O . GLU A 1 65 ? 3.508 -2.785 -24.407 1.00 86.38 65 GLU A O 1
ATOM 539 N N . VAL A 1 66 ? 2.580 -0.990 -23.412 1.00 87.62 66 VAL A N 1
ATOM 540 C CA . VAL A 1 66 ? 2.760 -1.451 -22.034 1.00 87.62 66 VAL A CA 1
ATOM 541 C C . VAL A 1 66 ? 1.530 -1.086 -21.214 1.00 87.62 66 VAL A C 1
ATOM 543 O O . VAL A 1 66 ? 1.102 0.067 -21.203 1.00 87.62 66 VAL A O 1
ATOM 546 N N . ASP A 1 67 ? 1.002 -2.055 -20.463 1.00 89.88 67 ASP A N 1
ATOM 547 C CA . ASP A 1 67 ? 0.057 -1.776 -19.383 1.00 89.88 67 ASP A CA 1
ATOM 548 C C . ASP A 1 67 ? 0.815 -1.163 -18.194 1.00 89.88 67 ASP A C 1
ATOM 550 O O . ASP A 1 67 ? 1.392 -1.853 -17.345 1.00 89.88 67 ASP A O 1
ATOM 554 N N . ILE A 1 68 ? 0.848 0.171 -18.167 1.00 90.31 68 ILE A N 1
ATOM 555 C CA . ILE A 1 68 ? 1.511 0.947 -17.115 1.00 90.31 68 ILE A CA 1
ATOM 556 C C . ILE A 1 68 ? 0.850 0.692 -15.755 1.00 90.31 68 ILE A C 1
ATOM 558 O O . ILE A 1 68 ? 1.546 0.657 -14.740 1.00 90.31 68 ILE A O 1
ATOM 562 N N . HIS A 1 69 ? -0.468 0.483 -15.714 1.00 89.62 69 HIS A N 1
ATOM 563 C CA . HIS A 1 69 ? -1.186 0.256 -14.463 1.00 89.62 69 HIS A CA 1
ATOM 564 C C . HIS A 1 69 ? -0.761 -1.071 -13.825 1.00 89.62 69 HIS A C 1
ATOM 566 O O . HIS A 1 69 ? -0.442 -1.108 -12.635 1.00 89.62 69 HIS A O 1
ATOM 572 N N . GLU A 1 70 ? -0.684 -2.150 -14.606 1.00 88.81 70 GLU A N 1
ATOM 573 C CA . GLU A 1 70 ? -0.218 -3.443 -14.098 1.00 88.81 70 GLU A CA 1
ATOM 574 C C . GLU A 1 70 ? 1.253 -3.408 -13.661 1.00 88.81 70 GLU A C 1
ATOM 576 O O . GLU A 1 70 ? 1.620 -4.011 -12.649 1.00 88.81 70 GLU A O 1
ATOM 581 N N . LEU A 1 71 ? 2.110 -2.706 -14.402 1.00 90.88 71 LEU A N 1
ATOM 582 C CA . LEU A 1 71 ? 3.531 -2.619 -14.076 1.00 90.88 71 LEU A CA 1
ATOM 583 C C . LEU A 1 71 ? 3.774 -1.792 -12.799 1.00 90.88 71 LEU A C 1
ATOM 585 O O . LEU A 1 71 ? 4.517 -2.230 -11.917 1.00 90.88 71 LEU A O 1
ATOM 589 N N . LEU A 1 72 ? 3.095 -0.649 -12.654 1.00 92.31 72 LEU A N 1
ATOM 590 C CA . LEU A 1 72 ? 3.144 0.167 -11.436 1.00 92.31 72 LEU A CA 1
ATOM 591 C C . LEU A 1 72 ? 2.555 -0.567 -10.232 1.00 92.31 72 LEU A C 1
ATOM 593 O O . LEU A 1 72 ? 3.122 -0.489 -9.144 1.00 92.31 72 LEU A O 1
ATOM 597 N N . ALA A 1 73 ? 1.456 -1.307 -10.413 1.00 91.69 73 ALA A N 1
ATOM 598 C CA . ALA A 1 73 ? 0.870 -2.105 -9.341 1.00 91.69 73 ALA A CA 1
ATOM 599 C C . ALA A 1 73 ? 1.874 -3.139 -8.810 1.00 91.69 73 ALA A C 1
ATOM 601 O O . ALA A 1 73 ? 2.070 -3.240 -7.600 1.00 91.69 73 ALA A O 1
ATOM 602 N N . ARG A 1 74 ? 2.569 -3.856 -9.702 1.00 91.62 74 ARG A N 1
ATOM 603 C CA . ARG A 1 74 ? 3.604 -4.831 -9.319 1.00 91.62 74 ARG A CA 1
ATOM 604 C C . ARG A 1 74 ? 4.795 -4.177 -8.618 1.00 91.62 74 ARG A C 1
ATOM 606 O O . ARG A 1 74 ? 5.231 -4.681 -7.586 1.00 91.62 74 ARG A O 1
ATOM 613 N N . ALA A 1 75 ? 5.260 -3.027 -9.108 1.00 93.50 75 ALA A N 1
ATOM 614 C CA . ALA A 1 75 ? 6.318 -2.262 -8.447 1.00 93.50 75 ALA A CA 1
ATOM 615 C C . ALA A 1 75 ? 5.900 -1.804 -7.036 1.00 93.50 75 ALA A C 1
ATOM 617 O O . ALA A 1 75 ? 6.661 -1.954 -6.082 1.00 93.50 75 ALA A O 1
ATOM 618 N N . ALA A 1 76 ? 4.671 -1.302 -6.880 1.00 93.31 76 ALA A N 1
ATOM 619 C CA . ALA A 1 76 ? 4.142 -0.863 -5.591 1.00 93.31 76 ALA A CA 1
ATOM 620 C C . ALA A 1 76 ? 4.038 -2.015 -4.579 1.00 93.31 76 ALA A C 1
ATOM 622 O O . ALA A 1 76 ? 4.310 -1.813 -3.394 1.00 93.31 76 ALA A O 1
ATOM 623 N N . ILE A 1 77 ? 3.688 -3.220 -5.037 1.00 93.25 77 ILE A N 1
ATOM 624 C CA . ILE A 1 77 ? 3.649 -4.425 -4.199 1.00 93.25 77 ILE A CA 1
ATOM 625 C C . ILE A 1 77 ? 5.042 -4.769 -3.676 1.00 93.25 77 ILE A C 1
ATOM 627 O O . ILE A 1 77 ? 5.180 -5.025 -2.483 1.00 93.25 77 ILE A O 1
ATOM 631 N N . ASP A 1 78 ? 6.071 -4.733 -4.522 1.00 93.50 78 ASP A N 1
ATOM 632 C CA . ASP A 1 78 ? 7.441 -5.043 -4.096 1.00 93.50 78 ASP A CA 1
ATOM 633 C C . ASP A 1 78 ? 8.007 -3.968 -3.154 1.00 93.50 78 ASP A C 1
ATOM 635 O O . ASP A 1 78 ? 8.623 -4.290 -2.133 1.00 93.50 78 ASP A O 1
ATOM 639 N N . MET A 1 79 ? 7.718 -2.690 -3.429 1.00 94.81 79 MET A N 1
ATOM 640 C CA . MET A 1 79 ? 8.052 -1.580 -2.530 1.00 94.81 79 MET A CA 1
ATOM 641 C C . MET A 1 79 ? 7.387 -1.750 -1.161 1.00 94.81 79 MET A C 1
ATOM 643 O O . MET A 1 79 ? 8.048 -1.616 -0.129 1.00 94.81 79 MET A O 1
ATOM 647 N N . PHE A 1 80 ? 6.087 -2.055 -1.134 1.00 93.00 80 PHE A N 1
ATOM 648 C CA . PHE A 1 80 ? 5.345 -2.258 0.107 1.00 93.00 80 PHE A CA 1
ATOM 649 C C . PHE A 1 80 ? 5.813 -3.511 0.848 1.00 93.00 80 PHE A C 1
ATOM 651 O O . PHE A 1 80 ? 6.092 -3.435 2.041 1.00 93.00 80 PHE A O 1
ATOM 658 N N . GLY A 1 81 ? 5.942 -4.644 0.156 1.00 92.12 81 GLY A N 1
ATOM 659 C CA . GLY A 1 81 ? 6.399 -5.908 0.731 1.00 92.12 81 GLY A CA 1
ATOM 660 C C . GLY A 1 81 ? 7.765 -5.762 1.393 1.00 92.12 81 GLY A C 1
ATOM 661 O O . GLY A 1 81 ? 7.952 -6.198 2.529 1.00 92.12 81 GLY A O 1
ATOM 662 N N . SER A 1 82 ? 8.682 -5.035 0.755 1.00 93.94 82 SER A N 1
ATOM 663 C CA . SER A 1 82 ? 10.004 -4.779 1.320 1.00 93.94 82 SER A CA 1
ATOM 664 C C . SER A 1 82 ? 9.960 -3.800 2.498 1.00 93.94 82 SER A C 1
ATOM 666 O O . SER A 1 82 ? 10.527 -4.092 3.549 1.00 93.94 82 SER A O 1
ATOM 668 N N . CYS A 1 83 ? 9.254 -2.671 2.378 1.00 92.56 83 CYS A N 1
ATOM 669 C CA . CYS A 1 83 ? 9.206 -1.656 3.437 1.00 92.56 83 CYS A CA 1
ATOM 670 C C . CYS A 1 83 ? 8.397 -2.083 4.672 1.00 92.56 83 CYS A C 1
ATOM 672 O O . CYS A 1 83 ? 8.782 -1.760 5.795 1.00 92.56 83 CYS A O 1
ATOM 674 N N . ALA A 1 84 ? 7.258 -2.747 4.475 1.00 89.38 84 ALA A N 1
ATOM 675 C CA . ALA A 1 84 ? 6.318 -3.078 5.543 1.00 89.38 84 ALA A CA 1
ATOM 676 C C . ALA A 1 84 ? 6.554 -4.472 6.133 1.00 89.38 84 ALA A C 1
ATOM 678 O O . ALA A 1 84 ? 6.384 -4.647 7.337 1.00 89.38 84 ALA A O 1
ATOM 679 N N . LEU A 1 85 ? 6.935 -5.450 5.301 1.00 87.94 85 LEU A N 1
ATOM 680 C CA . LEU A 1 85 ? 7.053 -6.858 5.704 1.00 87.94 85 LEU A CA 1
ATOM 681 C C . LEU A 1 85 ? 8.499 -7.375 5.673 1.00 87.94 85 LEU A C 1
ATOM 683 O O . LEU A 1 85 ? 8.751 -8.481 6.140 1.00 87.94 85 LEU A O 1
ATOM 687 N N . GLY A 1 86 ? 9.447 -6.603 5.130 1.00 88.62 86 GLY A N 1
ATOM 688 C CA . GLY A 1 86 ? 10.822 -7.065 4.926 1.00 88.62 86 GLY A CA 1
ATOM 689 C C . GLY A 1 86 ? 10.939 -8.185 3.887 1.00 88.62 86 GLY A C 1
ATOM 690 O O . GLY A 1 86 ? 11.919 -8.924 3.902 1.00 88.62 86 GLY A O 1
ATOM 691 N N . LEU A 1 87 ? 9.942 -8.336 3.008 1.00 89.19 87 LEU A N 1
ATOM 692 C CA . LEU A 1 87 ? 9.863 -9.413 2.023 1.00 89.19 87 LEU A CA 1
ATOM 693 C C . LEU A 1 87 ? 10.274 -8.929 0.632 1.00 89.19 87 LEU A C 1
ATOM 695 O O . LEU A 1 87 ? 9.868 -7.857 0.184 1.00 89.19 87 LEU A O 1
ATOM 699 N N . GLU A 1 88 ? 11.023 -9.760 -0.089 1.00 86.50 88 GLU A N 1
ATOM 700 C CA . GLU A 1 88 ? 11.268 -9.574 -1.520 1.00 86.50 88 GLU A CA 1
ATOM 701 C C . GLU A 1 88 ? 10.215 -10.351 -2.318 1.00 86.50 88 GLU A C 1
ATOM 703 O O . GLU A 1 88 ? 10.391 -11.521 -2.652 1.00 86.50 88 GLU A O 1
ATOM 708 N N . CYS A 1 89 ? 9.084 -9.701 -2.604 1.00 82.75 89 CYS A N 1
ATOM 709 C CA . CYS A 1 89 ? 7.961 -10.335 -3.301 1.00 82.75 89 CYS A CA 1
ATOM 710 C C . CYS A 1 89 ? 8.259 -10.643 -4.781 1.00 82.75 89 CYS A C 1
ATOM 712 O O . CYS A 1 89 ? 7.626 -11.533 -5.346 1.00 82.75 89 CYS A O 1
ATOM 714 N N . SER A 1 90 ? 9.233 -9.948 -5.386 1.00 85.25 90 SER A N 1
ATOM 715 C CA . SER A 1 90 ? 9.686 -10.122 -6.778 1.00 85.25 90 SER A CA 1
ATOM 716 C C . SER A 1 90 ? 8.559 -10.090 -7.824 1.00 85.25 90 SER A C 1
ATOM 718 O O . SER A 1 90 ? 8.688 -10.661 -8.908 1.00 85.25 90 SER A O 1
ATOM 720 N N . SER A 1 91 ? 7.462 -9.400 -7.519 1.00 86.12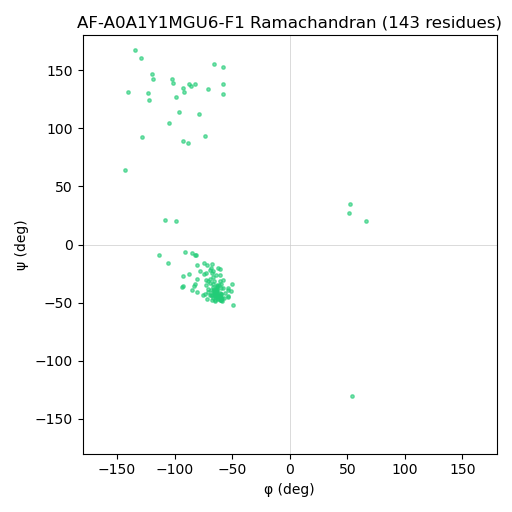 91 SER A N 1
ATOM 721 C CA . SER A 1 91 ? 6.264 -9.284 -8.355 1.00 86.12 91 SER A CA 1
ATOM 722 C C . SER A 1 91 ? 6.534 -8.523 -9.644 1.00 86.12 91 SER A C 1
ATOM 724 O O . SER A 1 91 ? 5.866 -8.739 -10.651 1.00 86.12 91 SER A O 1
ATOM 726 N N . LEU A 1 92 ? 7.509 -7.619 -9.645 1.00 85.38 92 LEU A N 1
ATOM 727 C CA . LEU A 1 92 ? 7.889 -6.875 -10.836 1.00 85.38 92 LEU A CA 1
ATOM 728 C C . LEU A 1 92 ? 8.515 -7.790 -11.904 1.00 85.38 92 LEU A C 1
ATOM 730 O O . LEU A 1 92 ? 8.231 -7.625 -13.094 1.00 85.38 92 LEU A O 1
ATOM 734 N N . LYS A 1 93 ? 9.298 -8.788 -11.471 1.00 85.00 93 LYS A N 1
ATOM 735 C CA . LYS A 1 93 ? 9.943 -9.786 -12.341 1.00 85.00 93 LYS A CA 1
ATOM 736 C C . LYS A 1 93 ? 9.028 -10.959 -12.669 1.00 85.00 93 LYS A C 1
ATOM 738 O O . LYS A 1 93 ? 9.053 -11.428 -13.802 1.00 85.00 93 LYS A O 1
ATOM 743 N N . ASP A 1 94 ? 8.246 -11.421 -11.696 1.00 84.75 94 ASP A N 1
ATOM 744 C CA . ASP A 1 94 ? 7.306 -12.530 -11.852 1.00 84.75 94 ASP A CA 1
ATOM 745 C C . ASP A 1 94 ? 5.856 -12.015 -11.937 1.00 84.75 94 ASP A C 1
ATOM 747 O O . ASP A 1 94 ? 5.259 -11.667 -10.913 1.00 84.75 94 ASP A O 1
ATOM 751 N N . PRO A 1 95 ? 5.248 -11.995 -13.140 1.00 76.56 95 PRO A N 1
ATOM 752 C CA . PRO A 1 95 ? 3.858 -11.582 -13.323 1.00 76.56 95 PRO A CA 1
ATOM 753 C C . PRO A 1 95 ? 2.855 -12.457 -12.558 1.00 76.56 95 PRO A C 1
ATOM 755 O O . PRO A 1 95 ? 1.737 -12.011 -12.306 1.00 76.56 95 PRO A O 1
ATOM 758 N N . ASN A 1 96 ? 3.238 -13.684 -12.189 1.00 77.94 96 ASN A N 1
ATOM 759 C CA . ASN A 1 96 ? 2.375 -14.659 -11.524 1.00 77.94 96 ASN A CA 1
ATOM 760 C C . ASN A 1 96 ? 2.589 -14.704 -10.005 1.00 77.94 96 ASN A C 1
ATOM 762 O O . ASN A 1 96 ? 2.212 -15.686 -9.355 1.00 77.94 96 ASN A O 1
ATOM 766 N N . SER A 1 97 ? 3.168 -13.651 -9.415 1.00 84.12 97 SER A N 1
ATOM 767 C CA . SER A 1 97 ? 3.381 -13.613 -7.970 1.00 84.12 97 SER A CA 1
ATOM 768 C C . SER A 1 97 ? 2.045 -13.762 -7.226 1.00 84.12 97 SER A C 1
ATOM 770 O O . SER A 1 97 ? 1.056 -13.072 -7.496 1.00 84.12 97 SER A O 1
ATOM 772 N N . LYS A 1 98 ? 2.000 -14.695 -6.265 1.00 84.06 98 LYS A N 1
ATOM 773 C CA . LYS A 1 98 ? 0.774 -15.004 -5.502 1.00 84.06 98 LYS A CA 1
ATOM 774 C C . LYS A 1 98 ? 0.226 -13.773 -4.779 1.00 84.06 98 LYS A C 1
ATOM 776 O O . LYS A 1 98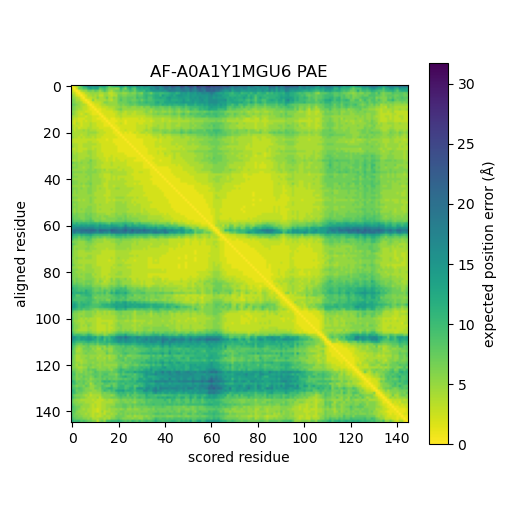 ? -0.985 -13.582 -4.721 1.00 84.06 98 LYS A O 1
ATOM 781 N N . ILE A 1 99 ? 1.120 -12.924 -4.268 1.00 84.75 99 ILE A N 1
ATOM 782 C CA . ILE A 1 99 ? 0.767 -11.673 -3.591 1.00 84.75 99 ILE A CA 1
ATOM 783 C C . ILE A 1 99 ? 0.158 -10.684 -4.589 1.00 84.75 99 ILE A C 1
ATOM 785 O O . ILE A 1 99 ? -0.879 -10.095 -4.288 1.00 84.75 99 ILE A O 1
ATOM 789 N N . ALA A 1 100 ? 0.730 -10.540 -5.789 1.00 85.69 100 ALA A N 1
ATOM 790 C CA . ALA A 1 100 ? 0.157 -9.670 -6.810 1.00 85.69 100 ALA A CA 1
ATOM 791 C C . ALA A 1 100 ? -1.210 -10.157 -7.282 1.00 85.69 100 ALA A C 1
ATOM 793 O O . ALA A 1 100 ? -2.130 -9.347 -7.394 1.00 85.69 100 ALA A O 1
ATOM 794 N N . HIS A 1 101 ? -1.382 -11.465 -7.476 1.00 86.69 101 HIS A N 1
ATOM 795 C CA . HIS A 1 101 ? -2.682 -12.037 -7.816 1.00 86.69 101 HIS A CA 1
ATOM 796 C C . HIS A 1 101 ? -3.719 -11.795 -6.708 1.00 86.69 101 HIS A C 1
ATOM 798 O O . HIS A 1 101 ? -4.830 -11.345 -6.985 1.00 86.69 101 HIS A O 1
ATOM 804 N N . CYS A 1 102 ? -3.347 -12.039 -5.448 1.00 86.62 102 CYS A N 1
ATOM 805 C CA . CYS A 1 102 ? -4.212 -11.819 -4.290 1.00 86.62 102 CYS A CA 1
ATOM 806 C C . CYS A 1 102 ? -4.650 -10.348 -4.178 1.00 86.62 102 CYS A C 1
ATOM 808 O O . CYS A 1 102 ? -5.841 -10.050 -4.080 1.00 86.62 102 CYS A O 1
ATOM 810 N N . ILE A 1 103 ? -3.705 -9.412 -4.290 1.00 86.31 103 ILE A N 1
ATOM 811 C CA . ILE A 1 103 ? -3.983 -7.971 -4.251 1.00 86.31 103 ILE A CA 1
ATOM 812 C C . ILE A 1 103 ? -4.846 -7.544 -5.447 1.00 86.31 103 ILE A C 1
ATOM 814 O O . ILE A 1 103 ? -5.822 -6.813 -5.271 1.00 86.31 103 ILE A O 1
ATOM 818 N N . LYS A 1 104 ? -4.551 -8.034 -6.658 1.00 85.81 104 LYS A N 1
ATOM 819 C CA . LYS A 1 104 ? -5.352 -7.758 -7.862 1.00 85.81 104 LYS A CA 1
ATOM 820 C C . LYS A 1 104 ? -6.791 -8.240 -7.686 1.00 85.81 104 LYS A C 1
ATOM 822 O O . LYS A 1 104 ? -7.709 -7.491 -7.999 1.00 85.81 104 LYS A O 1
ATOM 827 N N . GLN A 1 105 ? -6.998 -9.426 -7.119 1.00 83.94 105 GLN A N 1
ATOM 828 C CA . GLN A 1 105 ? -8.327 -9.962 -6.819 1.00 83.94 105 GLN A CA 1
ATOM 829 C C . GLN A 1 105 ? -9.043 -9.198 -5.696 1.00 83.94 105 GLN A C 1
ATOM 831 O O . GLN A 1 105 ? -10.265 -9.050 -5.719 1.00 83.94 105 GLN A O 1
ATOM 836 N N . PHE A 1 106 ? -8.304 -8.673 -4.718 1.00 83.50 106 PHE A N 1
ATOM 837 C CA . PHE A 1 106 ? -8.886 -7.810 -3.695 1.00 83.50 106 PHE A CA 1
ATOM 838 C C . PHE A 1 106 ? -9.401 -6.495 -4.291 1.00 83.50 106 PHE A C 1
ATOM 840 O O . PHE A 1 106 ? -10.498 -6.060 -3.952 1.00 83.50 106 PHE A O 1
ATOM 847 N N . PHE A 1 107 ? -8.675 -5.872 -5.220 1.00 80.00 107 PHE A N 1
ATOM 848 C CA . PHE A 1 107 ? -9.119 -4.611 -5.823 1.00 80.00 107 PHE A CA 1
ATOM 849 C C . PHE A 1 107 ? -10.113 -4.799 -6.974 1.00 80.00 107 PHE A C 1
ATOM 851 O O . PHE A 1 107 ? -11.066 -4.026 -7.085 1.00 80.00 107 PHE A O 1
ATOM 858 N N . HIS A 1 108 ? -9.962 -5.844 -7.783 1.00 78.62 108 HIS A N 1
ATOM 859 C CA . HIS A 1 108 ? -10.787 -6.091 -8.959 1.00 78.62 108 HIS A CA 1
ATOM 860 C C . HIS A 1 108 ? -11.932 -7.066 -8.650 1.00 78.62 108 HIS A C 1
ATOM 862 O O . HIS A 1 108 ? -11.703 -8.243 -8.384 1.00 78.62 108 HIS A O 1
ATOM 868 N N . SER A 1 109 ? -13.177 -6.589 -8.717 1.00 66.44 109 SER A N 1
ATOM 869 C CA . SER A 1 109 ? -14.353 -7.469 -8.718 1.00 66.44 109 SER A CA 1
ATOM 870 C C . SER A 1 109 ? -14.536 -8.053 -10.113 1.00 66.44 109 SER A C 1
ATOM 872 O O . SER A 1 109 ? -14.861 -7.325 -11.046 1.00 66.44 109 SER A O 1
ATOM 874 N N . SER A 1 110 ? -14.342 -9.362 -10.248 1.00 64.12 110 SER A N 1
ATOM 875 C CA . SER A 1 110 ? -14.473 -10.065 -11.530 1.00 64.12 110 SER A CA 1
ATOM 876 C C . SER A 1 110 ? -15.931 -10.216 -11.980 1.00 64.12 110 SER A C 1
ATOM 878 O O . SER A 1 110 ? -16.190 -10.355 -13.171 1.00 64.12 110 SER A O 1
ATOM 880 N N . SER A 1 111 ? -16.884 -10.184 -11.041 1.00 77.88 111 SER A N 1
ATOM 881 C CA . SER A 1 111 ? -18.301 -10.441 -11.315 1.00 77.88 111 SER A CA 1
ATOM 882 C C . SER A 1 111 ? -19.183 -9.247 -10.959 1.00 77.88 111 SER A C 1
ATOM 884 O O . SER A 1 111 ? -18.968 -8.581 -9.945 1.00 77.88 111 SER A O 1
ATOM 886 N N . PHE A 1 112 ? -20.260 -9.040 -11.726 1.00 79.19 112 PHE A N 1
ATOM 887 C CA . PHE A 1 112 ? -21.309 -8.071 -11.381 1.00 79.19 112 PHE A CA 1
ATOM 888 C C . PHE A 1 112 ? -21.860 -8.304 -9.969 1.00 79.19 112 PHE A C 1
ATOM 890 O O . PHE A 1 112 ? -22.077 -7.345 -9.238 1.00 79.19 112 PHE A O 1
ATOM 897 N N . LEU A 1 113 ? -22.024 -9.566 -9.552 1.00 79.44 113 LEU A N 1
ATOM 898 C CA . LEU A 1 113 ? -22.469 -9.908 -8.198 1.00 79.44 113 LEU A CA 1
ATOM 899 C C . LEU A 1 113 ? -21.508 -9.402 -7.114 1.00 79.44 113 LEU A C 1
ATOM 901 O O . LEU A 1 113 ? -21.969 -8.840 -6.128 1.00 79.44 113 LEU A O 1
ATOM 905 N N . ASP A 1 114 ? -20.193 -9.522 -7.310 1.00 77.94 114 ASP A N 1
ATOM 906 C CA . ASP A 1 114 ? -19.202 -9.028 -6.345 1.00 77.94 114 ASP A CA 1
ATOM 907 C C . ASP A 1 114 ? -19.254 -7.502 -6.237 1.00 77.94 114 ASP A C 1
ATOM 909 O O . ASP A 1 114 ? -19.136 -6.941 -5.147 1.00 77.94 114 ASP A O 1
ATOM 913 N N . LEU A 1 115 ? -19.466 -6.821 -7.368 1.00 81.25 115 LEU A N 1
ATOM 914 C CA . LEU A 1 115 ? -19.655 -5.373 -7.395 1.00 81.25 115 LEU A CA 1
ATOM 915 C C . LEU A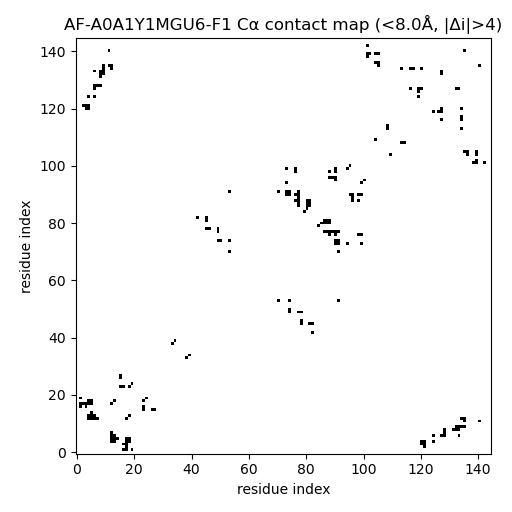 1 115 ? -20.942 -4.968 -6.661 1.00 81.25 115 LEU A C 1
ATOM 917 O O . LEU A 1 115 ? -20.919 -4.033 -5.862 1.00 81.25 115 LEU A O 1
ATOM 921 N N . PHE A 1 116 ? -22.043 -5.693 -6.879 1.00 83.00 116 PHE A N 1
ATOM 922 C CA . PHE A 1 116 ? -23.304 -5.481 -6.165 1.00 83.00 116 PHE A CA 1
ATOM 923 C C . PHE A 1 116 ? -23.147 -5.706 -4.659 1.00 83.00 116 PHE A C 1
ATOM 925 O O . PHE A 1 116 ? -23.594 -4.871 -3.875 1.00 83.00 116 PHE A O 1
ATOM 932 N N . ILE A 1 117 ? -22.471 -6.779 -4.240 1.00 80.38 117 ILE A N 1
ATOM 933 C CA . ILE A 1 117 ? -22.197 -7.063 -2.824 1.00 80.38 117 ILE A CA 1
ATOM 934 C C . ILE A 1 117 ? -21.369 -5.930 -2.204 1.00 80.38 117 ILE A C 1
ATOM 936 O O . ILE A 1 117 ? -21.721 -5.446 -1.130 1.00 80.38 117 ILE A O 1
ATOM 940 N N . ARG A 1 118 ? -20.332 -5.431 -2.892 1.00 79.50 118 ARG A N 1
ATOM 941 C CA . ARG A 1 118 ? -19.556 -4.263 -2.431 1.00 79.50 118 ARG A CA 1
ATOM 942 C C . ARG A 1 118 ? -20.388 -2.986 -2.353 1.00 79.50 118 ARG A C 1
ATOM 944 O O . ARG A 1 118 ? -20.230 -2.205 -1.422 1.00 79.50 118 ARG A O 1
ATOM 951 N N . LEU A 1 119 ? -21.289 -2.753 -3.303 1.00 82.19 119 LEU A N 1
ATOM 952 C CA . LEU A 1 119 ? -22.167 -1.584 -3.264 1.00 82.19 119 LEU A CA 1
ATOM 953 C C . LEU A 1 119 ? -23.127 -1.659 -2.065 1.00 82.19 119 LEU A C 1
ATOM 955 O O . LEU A 1 119 ? -23.316 -0.672 -1.348 1.00 82.19 119 LEU A O 1
ATOM 959 N N . ILE A 1 120 ? -23.701 -2.840 -1.818 1.00 81.56 120 ILE A N 1
ATOM 960 C CA . ILE A 1 120 ? -24.592 -3.098 -0.680 1.00 81.56 120 ILE A CA 1
ATOM 961 C C . ILE A 1 120 ? -23.816 -2.999 0.640 1.00 81.56 120 ILE A C 1
ATOM 963 O O . ILE A 1 120 ? -24.372 -2.501 1.617 1.00 81.56 120 ILE A O 1
ATOM 967 N N . SER A 1 121 ? -22.536 -3.386 0.690 1.00 78.12 121 SER A N 1
ATOM 968 C CA . SER A 1 121 ? -21.731 -3.288 1.920 1.00 78.12 121 SER A CA 1
ATOM 969 C C . SER A 1 121 ? -21.491 -1.840 2.353 1.00 78.12 121 SER A C 1
ATOM 971 O O . SER A 1 121 ? -21.455 -1.550 3.551 1.00 78.12 121 SER A O 1
ATOM 973 N N . VAL A 1 122 ? -21.418 -0.918 1.389 1.00 78.50 122 VAL A N 1
ATOM 974 C CA . VAL A 1 122 ? -21.290 0.527 1.629 1.00 78.50 122 VAL A CA 1
ATOM 975 C C . VAL A 1 122 ? -22.641 1.175 1.953 1.00 78.50 122 VAL A C 1
ATOM 977 O O . VAL A 1 122 ? -22.720 2.042 2.821 1.00 78.50 122 VAL A O 1
ATOM 980 N N . THR A 1 123 ? -23.713 0.780 1.258 1.00 79.88 123 THR A N 1
ATOM 981 C CA . THR A 1 123 ? -25.020 1.466 1.332 1.00 79.88 123 THR A CA 1
ATOM 982 C C . THR A 1 123 ? -25.977 0.881 2.370 1.00 79.88 123 THR A C 1
ATOM 984 O O . THR A 1 123 ? -26.731 1.623 2.996 1.00 79.88 123 THR A O 1
ATOM 987 N N . CYS A 1 124 ? -25.971 -0.437 2.570 1.00 79.50 124 CYS A N 1
ATOM 988 C CA . CYS A 1 124 ? -26.909 -1.176 3.420 1.00 79.50 124 CYS A CA 1
ATOM 989 C C . CYS A 1 124 ? -26.211 -2.337 4.164 1.00 79.50 124 CYS A C 1
ATOM 991 O O . CYS A 1 124 ? -26.572 -3.505 3.992 1.00 79.50 124 CYS A O 1
ATOM 993 N N . PRO A 1 125 ? -25.253 -2.044 5.061 1.00 73.88 125 PRO A N 1
ATOM 994 C CA . PRO A 1 125 ? -24.447 -3.059 5.753 1.00 73.88 125 PRO A CA 1
ATOM 995 C C . PRO A 1 125 ? -25.281 -4.028 6.608 1.00 73.88 125 PRO A C 1
ATOM 997 O O . PRO A 1 125 ? -24.958 -5.206 6.723 1.00 73.88 125 PRO A O 1
ATOM 1000 N N . ASN A 1 126 ? -26.408 -3.566 7.163 1.00 74.00 126 ASN A N 1
ATOM 1001 C CA . ASN A 1 126 ? -27.298 -4.395 7.984 1.00 74.00 126 ASN A CA 1
ATOM 1002 C C . ASN A 1 126 ? -28.004 -5.504 7.184 1.00 74.00 126 ASN A C 1
ATOM 1004 O O . ASN A 1 126 ? -28.431 -6.499 7.770 1.00 74.00 126 ASN A O 1
ATOM 1008 N N . LEU A 1 127 ? -28.164 -5.336 5.866 1.00 75.31 127 LEU A N 1
ATOM 1009 C CA . LEU A 1 127 ? -28.735 -6.364 4.993 1.00 75.31 127 LEU A CA 1
ATOM 1010 C C . LEU A 1 127 ? -27.727 -7.499 4.773 1.00 75.31 127 LEU A C 1
ATOM 1012 O O . LEU A 1 127 ? -28.079 -8.672 4.875 1.00 75.31 127 LEU A O 1
ATOM 1016 N N . LEU A 1 128 ? -26.465 -7.134 4.554 1.00 72.94 128 LEU A N 1
ATOM 1017 C CA . LEU A 1 128 ? -25.347 -8.057 4.369 1.00 72.94 128 LEU A CA 1
ATOM 1018 C C . LEU A 1 128 ? -25.106 -8.921 5.611 1.00 72.94 128 LEU A C 1
ATOM 1020 O O . LEU A 1 128 ? -25.096 -10.149 5.509 1.00 72.94 128 LEU A O 1
ATOM 1024 N N . ALA A 1 129 ? -25.091 -8.287 6.786 1.00 71.62 129 ALA A N 1
ATOM 1025 C CA . ALA A 1 129 ? -24.954 -8.975 8.067 1.00 71.62 129 ALA A CA 1
ATOM 1026 C C . ALA A 1 129 ? -26.085 -9.994 8.321 1.00 71.62 129 ALA A C 1
ATOM 1028 O O . ALA A 1 129 ? -25.859 -11.055 8.903 1.00 71.62 129 ALA A O 1
ATOM 1029 N N . LYS A 1 130 ? -27.314 -9.711 7.856 1.00 77.69 130 LYS A N 1
ATOM 1030 C CA . LYS A 1 130 ? -28.444 -10.655 7.951 1.00 77.69 130 LYS A CA 1
ATOM 1031 C C . LYS A 1 130 ? -28.316 -11.827 6.979 1.00 77.69 130 LYS A C 1
ATOM 1033 O O . LYS A 1 130 ? -28.721 -12.935 7.321 1.00 77.69 130 LYS A O 1
ATOM 1038 N N . MET A 1 131 ? -27.762 -11.595 5.789 1.00 75.50 131 MET A N 1
ATOM 1039 C CA . MET A 1 131 ? -27.576 -12.625 4.762 1.00 75.50 131 MET A CA 1
ATOM 1040 C C . MET A 1 131 ? -26.290 -13.451 4.940 1.00 75.50 131 MET A C 1
ATOM 1042 O O . MET A 1 131 ? -26.128 -14.446 4.237 1.00 75.50 131 MET A O 1
ATOM 1046 N N . LYS A 1 132 ? -25.402 -13.082 5.880 1.00 75.69 132 LYS A N 1
ATOM 1047 C CA . LYS A 1 132 ? -24.099 -13.736 6.134 1.00 75.69 132 LYS A CA 1
ATOM 1048 C C . LYS A 1 132 ? -23.237 -13.868 4.869 1.00 75.69 132 LYS A C 1
ATOM 1050 O O . LYS A 1 132 ? -22.554 -14.875 4.669 1.00 75.69 132 LYS A O 1
ATOM 1055 N N . LEU A 1 133 ? -23.317 -12.876 3.985 1.00 74.62 133 LEU A N 1
ATOM 1056 C CA . LEU A 1 133 ? -22.518 -12.833 2.763 1.00 74.62 133 LEU A CA 1
ATOM 1057 C C . LEU A 1 133 ? -21.174 -12.164 3.062 1.00 74.62 133 LEU A C 1
ATOM 1059 O O . LEU A 1 133 ? -21.119 -11.161 3.761 1.00 74.62 133 LEU A O 1
ATOM 1063 N N . ARG A 1 134 ? -20.084 -12.711 2.518 1.00 75.19 134 ARG A N 1
ATOM 1064 C CA . ARG A 1 134 ? -18.747 -12.120 2.664 1.00 75.19 134 ARG A CA 1
ATOM 1065 C C . ARG A 1 134 ? -18.517 -11.074 1.583 1.00 75.19 134 ARG A C 1
ATOM 1067 O O . ARG A 1 134 ? -18.833 -11.321 0.419 1.00 75.19 134 ARG A O 1
ATOM 1074 N N . SER A 1 135 ? -17.953 -9.930 1.962 1.00 77.12 135 SER A N 1
ATOM 1075 C CA . SER A 1 135 ? -17.607 -8.869 1.009 1.00 77.12 135 SER A CA 1
ATOM 1076 C C . SER A 1 135 ? -16.213 -9.077 0.418 1.00 77.12 135 SER A C 1
ATOM 1078 O O . SER A 1 135 ? -15.939 -8.585 -0.681 1.00 77.12 135 SER A O 1
ATOM 1080 N N . ILE A 1 136 ? -15.331 -9.772 1.139 1.00 81.56 136 ILE A N 1
ATOM 1081 C CA . ILE A 1 136 ? -13.978 -10.092 0.694 1.00 81.56 136 ILE A CA 1
ATOM 1082 C C . ILE A 1 136 ? -13.985 -11.455 -0.018 1.00 81.56 136 ILE A C 1
ATOM 1084 O O . ILE A 1 136 ? -14.548 -12.424 0.506 1.00 81.56 136 ILE A O 1
ATOM 1088 N N . PRO A 1 137 ? -13.376 -11.567 -1.217 1.00 80.00 137 PRO A N 1
ATOM 1089 C CA . PRO A 1 137 ? -13.315 -12.831 -1.945 1.00 80.00 137 PRO A CA 1
ATOM 1090 C C . PRO A 1 137 ? -12.632 -13.935 -1.130 1.00 80.00 137 PRO A C 1
ATOM 1092 O O . PRO A 1 137 ? -11.581 -13.709 -0.531 1.00 80.00 137 PRO A O 1
ATOM 1095 N N . LYS A 1 138 ? -13.178 -15.158 -1.167 1.00 79.75 138 LYS A N 1
ATOM 1096 C CA . LYS A 1 138 ? -12.620 -16.314 -0.434 1.00 79.75 138 LYS A CA 1
ATOM 1097 C C . LYS A 1 138 ? -11.133 -16.575 -0.721 1.00 79.75 138 LYS A C 1
ATOM 1099 O O . LYS A 1 138 ? -10.402 -16.717 0.247 1.00 79.75 138 LYS A O 1
ATOM 1104 N N . PRO A 1 139 ? -10.645 -16.533 -1.980 1.00 81.44 139 PRO A N 1
ATOM 1105 C CA . PRO A 1 139 ? -9.227 -16.791 -2.249 1.00 81.44 139 PRO A CA 1
ATOM 1106 C C . PRO A 1 139 ? -8.285 -15.761 -1.617 1.00 81.44 139 PRO A C 1
ATOM 1108 O O . PRO A 1 139 ? -7.136 -16.074 -1.327 1.00 81.44 139 PRO A O 1
ATOM 1111 N N . VAL A 1 140 ? -8.769 -14.534 -1.394 1.00 83.06 140 VAL A N 1
ATOM 1112 C CA . VAL A 1 140 ? -8.021 -13.506 -0.663 1.00 83.06 140 VAL A CA 1
ATOM 1113 C C . VAL A 1 140 ? -8.038 -13.822 0.829 1.00 83.06 140 VAL A C 1
ATOM 1115 O O . VAL A 1 140 ? -7.002 -13.743 1.478 1.00 83.06 140 VAL A O 1
ATOM 1118 N N . ALA A 1 141 ? -9.192 -14.224 1.367 1.00 84.81 141 ALA A N 1
ATOM 1119 C CA . ALA A 1 141 ? -9.305 -14.615 2.767 1.00 84.81 141 ALA A CA 1
ATOM 1120 C C . ALA A 1 141 ? -8.397 -15.797 3.128 1.00 84.81 141 ALA A C 1
ATOM 1122 O O . ALA A 1 141 ? -7.655 -15.701 4.100 1.00 84.81 141 ALA A O 1
ATOM 1123 N N . ASP A 1 142 ? -8.387 -16.840 2.299 1.00 85.31 142 ASP A N 1
ATOM 1124 C CA . ASP A 1 142 ? -7.581 -18.052 2.498 1.00 85.31 142 ASP A CA 1
ATOM 1125 C C . ASP A 1 142 ? -6.065 -17.799 2.364 1.00 85.31 142 ASP A C 1
ATOM 1127 O O . ASP A 1 142 ? -5.252 -18.624 2.764 1.00 85.31 142 ASP A O 1
ATOM 1131 N N . PHE A 1 143 ? -5.655 -16.675 1.767 1.00 84.19 143 PHE A N 1
ATOM 1132 C CA . PHE A 1 143 ? -4.243 -16.297 1.697 1.00 84.19 143 PHE A CA 1
ATOM 1133 C C . PHE A 1 143 ? -3.743 -15.650 2.999 1.00 84.19 143 PHE A C 1
ATOM 1135 O O . PHE A 1 143 ? -2.556 -15.746 3.309 1.00 84.19 143 PHE A O 1
ATOM 1142 N N . PHE A 1 144 ? -4.622 -14.963 3.737 1.00 79.75 144 PHE A N 1
ATOM 1143 C CA . PHE A 1 144 ? -4.264 -14.179 4.926 1.00 79.75 144 PHE A CA 1
ATOM 1144 C C . PHE A 1 144 ? -4.670 -14.828 6.261 1.00 79.75 144 PHE A C 1
ATOM 1146 O O . PHE A 1 144 ? -4.174 -14.382 7.299 1.00 79.75 144 PHE A O 1
ATOM 1153 N N . LEU A 1 145 ? -5.558 -15.828 6.247 1.00 82.06 145 LEU A N 1
ATOM 1154 C CA . LEU A 1 145 ? -6.032 -16.594 7.410 1.00 82.06 145 LEU A CA 1
ATOM 1155 C C . LEU A 1 145 ? -5.561 -18.047 7.329 1.00 82.06 145 LEU A C 1
ATOM 1157 O O . LEU A 1 145 ? -5.161 -18.577 8.389 1.00 82.06 145 LEU A O 1
#